Protein AF-A0A1F9MRV3-F1 (afdb_monomer_lite)

Sequence (132 aa):
MPDKLNFKHDRYCQEDRLGFDQYIDVLADMIRAENFQTPFCFGLYGKWGSGKTSFMHLLEKKLQQNGGKPPYPITVWFNPWRYEKEEHLIIPFLKTIEQALKNQEKSTLPAKILGGIKKAGQAIHDAAAAIA

pLDDT: mean 77.28, std 15.51, range [44.47, 94.31]

Radius of gyration: 18.93 Å; chains: 1; bounding box: 40×38×62 Å

Structure (mmCIF, N/CA/C/O backbone):
data_AF-A0A1F9MRV3-F1
#
_entry.id   AF-A0A1F9MRV3-F1
#
loop_
_atom_site.group_PDB
_atom_site.id
_atom_site.type_symbol
_atom_site.label_atom_id
_atom_site.label_alt_id
_atom_site.label_comp_id
_atom_site.label_asym_id
_atom_site.label_entity_id
_atom_site.label_seq_id
_atom_site.pdbx_PDB_ins_code
_atom_site.Cartn_x
_atom_site.Cartn_y
_atom_site.Cartn_z
_atom_site.occupancy
_atom_site.B_iso_or_equiv
_atom_site.auth_seq_id
_atom_site.auth_comp_id
_atom_site.auth_asym_id
_atom_site.auth_atom_id
_atom_site.pdbx_PDB_model_num
ATOM 1 N N . MET A 1 1 ? -15.944 5.689 -42.332 1.00 44.81 1 MET A N 1
ATOM 2 C CA . MET A 1 1 ? -14.632 5.890 -41.675 1.00 44.81 1 MET A CA 1
ATOM 3 C C . MET A 1 1 ? -14.434 4.727 -40.721 1.00 44.81 1 MET A C 1
ATOM 5 O O . MET A 1 1 ? -15.392 4.441 -40.010 1.00 44.81 1 MET A O 1
ATOM 9 N N . PRO A 1 2 ? -13.299 4.010 -40.768 1.00 50.81 2 PRO A N 1
ATOM 10 C CA . PRO A 1 2 ? -13.095 2.830 -39.941 1.00 50.81 2 PRO A CA 1
ATOM 11 C C . PRO A 1 2 ? -12.926 3.227 -38.471 1.00 50.81 2 PRO A C 1
ATOM 13 O O . PRO A 1 2 ? -12.583 4.368 -38.154 1.00 50.81 2 PRO A O 1
ATOM 16 N N . ASP A 1 3 ? -13.253 2.271 -37.611 1.00 49.84 3 ASP A N 1
ATOM 17 C CA . ASP A 1 3 ? -13.420 2.377 -36.170 1.00 49.84 3 ASP A CA 1
ATOM 18 C C . ASP A 1 3 ? -12.330 3.163 -35.438 1.00 49.84 3 ASP A C 1
ATOM 20 O O . ASP A 1 3 ? -11.132 3.049 -35.697 1.00 49.84 3 ASP A O 1
ATOM 24 N N . LYS A 1 4 ? -12.797 3.953 -34.465 1.00 51.34 4 LYS A N 1
ATOM 25 C CA . LYS A 1 4 ? -12.000 4.697 -33.489 1.00 51.34 4 LYS A CA 1
ATOM 26 C C . LYS A 1 4 ? -10.863 3.812 -32.971 1.00 51.34 4 LYS A C 1
ATOM 28 O O . LYS A 1 4 ? -11.122 2.821 -32.290 1.00 51.34 4 LYS A O 1
ATOM 33 N N . LEU A 1 5 ? -9.617 4.195 -33.262 1.00 53.78 5 LEU A N 1
ATOM 34 C CA . LEU A 1 5 ? -8.418 3.650 -32.624 1.00 53.78 5 LEU A CA 1
ATOM 35 C C . LEU A 1 5 ? -8.614 3.708 -31.107 1.00 53.78 5 LEU A C 1
ATOM 37 O O . LEU A 1 5 ? -8.545 4.771 -30.490 1.00 53.78 5 LEU A O 1
ATOM 41 N N . ASN A 1 6 ? -8.935 2.558 -30.521 1.00 51.06 6 ASN A N 1
ATOM 42 C CA . ASN A 1 6 ? -9.196 2.412 -29.102 1.00 51.06 6 ASN A CA 1
ATOM 43 C C . ASN A 1 6 ? -7.842 2.398 -28.384 1.00 51.06 6 ASN A C 1
ATOM 45 O O . ASN A 1 6 ? -7.319 1.340 -28.031 1.00 51.06 6 ASN A O 1
ATOM 49 N N . PHE A 1 7 ? -7.231 3.578 -28.252 1.00 50.41 7 PHE A N 1
ATOM 50 C CA . PHE A 1 7 ? -6.009 3.768 -27.483 1.00 50.41 7 PHE A CA 1
ATOM 51 C C . PHE A 1 7 ? -6.302 3.414 -26.023 1.00 50.41 7 PHE A C 1
ATOM 53 O O . PHE A 1 7 ? -6.775 4.234 -25.236 1.00 50.41 7 PHE A O 1
ATOM 60 N N . LYS A 1 8 ? -6.021 2.165 -25.644 1.00 53.34 8 LYS A N 1
ATOM 61 C CA . LYS A 1 8 ? -5.886 1.805 -24.238 1.00 53.34 8 LYS A CA 1
ATOM 62 C C . LYS A 1 8 ? -4.621 2.489 -23.741 1.00 53.34 8 LYS A C 1
ATOM 64 O O . LYS A 1 8 ? -3.516 2.050 -24.040 1.00 53.34 8 LYS A O 1
ATOM 69 N N . HIS A 1 9 ? -4.796 3.599 -23.029 1.00 55.56 9 HIS A N 1
ATOM 70 C CA . HIS A 1 9 ? -3.725 4.192 -22.235 1.00 55.56 9 HIS A CA 1
ATOM 71 C C . HIS A 1 9 ? -3.072 3.112 -21.362 1.00 55.56 9 HIS A C 1
ATOM 73 O O . HIS A 1 9 ? -3.761 2.171 -20.961 1.00 55.56 9 HIS A O 1
ATOM 79 N N . ASP A 1 10 ? -1.782 3.271 -21.049 1.00 58.16 10 ASP A N 1
ATOM 80 C CA . ASP A 1 10 ? -1.063 2.453 -20.063 1.00 58.16 10 ASP A CA 1
ATOM 81 C C . ASP A 1 10 ? -1.651 2.714 -18.667 1.00 58.16 10 ASP A C 1
ATOM 83 O O . ASP A 1 10 ? -1.155 3.493 -17.854 1.00 58.16 10 ASP A O 1
ATOM 87 N N . ARG A 1 11 ? -2.844 2.168 -18.458 1.00 67.38 11 ARG A N 1
ATOM 88 C CA . ARG A 1 11 ? -3.602 2.198 -17.224 1.00 67.38 11 ARG A CA 1
ATOM 89 C C . ARG A 1 11 ? -3.584 0.793 -16.669 1.00 67.38 11 ARG A C 1
ATOM 91 O O . ARG A 1 11 ? -3.761 -0.187 -17.394 1.00 67.38 11 ARG A O 1
ATOM 98 N N . TYR A 1 12 ? -3.412 0.719 -15.359 1.00 72.88 12 TYR A N 1
ATOM 99 C CA . TYR A 1 12 ? -3.613 -0.514 -14.624 1.00 72.88 12 TYR A CA 1
ATOM 100 C C . TYR A 1 12 ? -5.021 -1.061 -14.895 1.00 72.88 12 TYR A C 1
ATOM 102 O O . TYR A 1 12 ? -5.986 -0.313 -15.083 1.00 72.88 12 TYR A O 1
ATOM 110 N N . CYS A 1 13 ? -5.126 -2.384 -14.962 1.00 76.25 13 CYS A N 1
ATOM 111 C CA . CYS A 1 13 ? -6.389 -3.057 -15.227 1.00 76.25 13 CYS A CA 1
ATOM 112 C C . CYS A 1 13 ? -7.120 -3.318 -13.909 1.00 76.25 13 CYS A C 1
ATOM 114 O O . CYS A 1 13 ? -6.513 -3.768 -12.942 1.00 76.25 13 CYS A O 1
ATOM 116 N N . GLN A 1 14 ? -8.419 -3.027 -13.885 1.00 76.44 14 GLN A N 1
ATOM 117 C CA . GLN A 1 14 ? -9.310 -3.261 -12.739 1.00 76.44 14 GLN A CA 1
ATOM 118 C C . GLN A 1 14 ? -9.971 -4.648 -12.761 1.00 76.44 14 GLN A C 1
ATOM 120 O O . GLN A 1 14 ? -10.695 -5.018 -11.831 1.00 76.44 14 GLN A O 1
ATOM 125 N N . GLU A 1 15 ? -9.756 -5.374 -13.853 1.00 80.88 15 GLU A N 1
ATOM 126 C CA . GLU A 1 15 ? -10.197 -6.740 -14.096 1.00 80.88 15 GLU A CA 1
ATOM 127 C C . GLU A 1 15 ? -8.954 -7.621 -14.168 1.00 80.88 15 GLU A C 1
ATOM 129 O O . GLU A 1 15 ? -7.949 -7.223 -14.771 1.00 80.88 15 GLU A O 1
ATOM 134 N N . ASP A 1 16 ? -9.021 -8.814 -13.588 1.00 83.94 16 ASP A N 1
ATOM 135 C CA . ASP A 1 16 ? -7.945 -9.775 -13.754 1.00 83.94 16 ASP A CA 1
ATOM 136 C C . ASP A 1 16 ? -7.988 -10.383 -15.160 1.00 83.94 16 ASP A C 1
ATOM 138 O O . ASP A 1 16 ? -8.886 -11.136 -15.528 1.00 83.94 16 ASP A O 1
ATOM 142 N N . ARG A 1 17 ? -7.002 -10.011 -15.978 1.00 85.31 17 ARG A N 1
ATOM 143 C CA . ARG A 1 17 ? -6.788 -10.561 -17.326 1.00 85.31 17 ARG A CA 1
ATOM 144 C C . ARG A 1 17 ? -5.521 -11.406 -17.419 1.00 85.31 17 ARG A C 1
ATOM 146 O O . ARG A 1 17 ? -5.192 -11.874 -18.505 1.00 85.31 17 ARG A O 1
ATOM 153 N N . LEU A 1 18 ? -4.789 -11.539 -16.314 1.00 85.31 18 LEU A N 1
ATOM 154 C CA . LEU A 1 18 ? -3.495 -12.218 -16.246 1.00 85.31 18 LEU A CA 1
ATOM 155 C C . LEU A 1 18 ? -3.526 -13.444 -15.320 1.00 85.31 18 LEU A C 1
ATOM 157 O O . LEU A 1 18 ? -2.515 -14.134 -15.221 1.00 85.31 18 LEU A O 1
ATOM 161 N N . GLY A 1 19 ? -4.668 -13.742 -14.693 1.00 87.94 19 GLY A N 1
ATOM 162 C CA . GLY A 1 19 ? -4.847 -14.902 -13.820 1.00 87.94 19 GLY A CA 1
ATOM 163 C C . GLY A 1 19 ? -4.203 -14.714 -12.445 1.00 87.94 19 GLY A C 1
ATOM 164 O O . GLY A 1 19 ? -3.698 -15.671 -11.862 1.00 87.94 19 GLY A O 1
ATOM 165 N N . PHE A 1 20 ? -4.162 -13.481 -11.944 1.00 92.62 20 PHE A N 1
ATOM 166 C CA . PHE A 1 20 ? -3.651 -13.147 -10.619 1.00 92.62 20 PHE A CA 1
ATOM 167 C C . PHE A 1 20 ? -4.611 -13.456 -9.469 1.00 92.62 20 PHE A C 1
ATOM 169 O O . PHE A 1 20 ? -4.152 -13.474 -8.326 1.00 92.62 20 PHE A O 1
ATOM 176 N N . ASP A 1 21 ? -5.890 -13.716 -9.739 1.00 90.12 21 ASP A N 1
ATOM 177 C CA . ASP A 1 21 ? -6.934 -13.882 -8.723 1.00 90.12 21 ASP A CA 1
ATOM 178 C C . ASP A 1 21 ? -6.540 -14.871 -7.614 1.00 90.12 21 ASP A C 1
ATOM 180 O O . ASP A 1 21 ? -6.658 -14.545 -6.437 1.00 90.12 21 ASP A O 1
ATOM 184 N N . GLN A 1 22 ? -5.953 -16.024 -7.958 1.00 91.19 22 GLN A N 1
ATOM 185 C CA . GLN A 1 22 ? -5.524 -17.024 -6.965 1.00 91.19 22 GLN A CA 1
ATOM 186 C C . GLN A 1 22 ? -4.470 -16.481 -5.989 1.00 91.19 22 GLN A C 1
ATOM 188 O O . GLN A 1 22 ? -4.516 -16.758 -4.792 1.00 91.19 22 GLN A O 1
ATOM 193 N N . TYR A 1 23 ? -3.514 -15.696 -6.488 1.00 93.12 23 TYR A N 1
ATOM 194 C CA . TYR A 1 23 ? -2.468 -15.095 -5.659 1.00 93.12 23 TYR A CA 1
ATOM 195 C C . TYR A 1 23 ? -3.021 -13.955 -4.805 1.00 93.12 23 TYR A C 1
ATOM 197 O O . TYR A 1 23 ? -2.647 -13.807 -3.642 1.00 93.12 23 TYR A O 1
ATOM 205 N N . ILE A 1 24 ? -3.905 -13.147 -5.390 1.00 93.62 24 ILE A N 1
ATOM 206 C CA . ILE A 1 24 ? -4.556 -12.028 -4.713 1.00 93.62 24 ILE A CA 1
ATOM 207 C C . ILE A 1 24 ? -5.436 -12.534 -3.573 1.00 93.62 24 ILE A C 1
ATOM 209 O O . ILE A 1 24 ? -5.390 -11.959 -2.490 1.00 93.62 24 ILE A O 1
ATOM 213 N N . ASP A 1 25 ? -6.185 -13.613 -3.795 1.00 91.56 25 ASP A N 1
ATOM 214 C CA . ASP A 1 25 ? -7.058 -14.217 -2.792 1.00 91.56 25 ASP A CA 1
ATOM 215 C C . ASP A 1 25 ? -6.253 -14.733 -1.599 1.00 91.56 25 ASP A C 1
ATOM 217 O O . ASP A 1 25 ? -6.512 -14.324 -0.470 1.00 91.56 25 ASP A O 1
ATOM 221 N N . VAL A 1 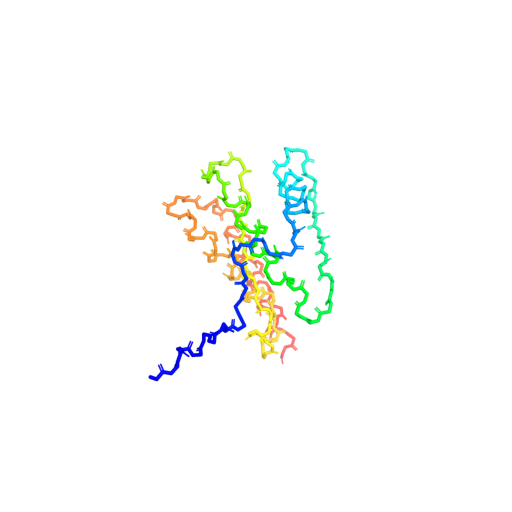26 ? -5.197 -15.517 -1.844 1.00 93.12 26 VAL A N 1
ATOM 222 C CA . VAL A 1 26 ? -4.326 -16.027 -0.771 1.00 93.12 26 VAL A CA 1
ATOM 223 C C . VAL A 1 26 ? -3.693 -14.888 0.034 1.00 93.12 26 VAL A C 1
ATOM 225 O O . VAL A 1 26 ? -3.683 -14.937 1.264 1.00 93.12 26 VAL A O 1
ATOM 228 N N . LEU A 1 27 ? -3.177 -13.848 -0.631 1.00 92.62 27 LEU A N 1
ATOM 229 C CA . LEU A 1 27 ? -2.582 -12.701 0.061 1.00 92.62 27 LEU A CA 1
ATOM 230 C C . LEU A 1 27 ? -3.622 -11.905 0.851 1.00 92.62 27 LEU A C 1
ATOM 232 O O . LEU A 1 27 ? -3.354 -11.503 1.981 1.00 92.62 27 LEU A O 1
ATOM 236 N N . ALA A 1 28 ? -4.798 -11.666 0.273 1.00 91.00 28 ALA A N 1
ATOM 237 C CA . ALA A 1 28 ? -5.859 -10.923 0.936 1.00 91.00 28 ALA A CA 1
ATOM 238 C C . ALA A 1 28 ? -6.379 -11.668 2.170 1.00 91.00 28 ALA A C 1
ATOM 240 O O . ALA A 1 28 ? -6.570 -11.044 3.214 1.00 91.00 28 ALA A O 1
ATOM 241 N N . ASP A 1 29 ? -6.563 -12.983 2.070 1.00 89.75 29 ASP A N 1
ATOM 242 C CA . ASP A 1 29 ? -7.012 -13.826 3.176 1.00 89.75 29 ASP A CA 1
ATOM 243 C C . ASP A 1 29 ? -5.950 -13.907 4.275 1.00 89.75 29 ASP A C 1
ATOM 245 O O . ASP A 1 29 ? -6.273 -13.750 5.451 1.00 89.75 29 ASP A O 1
ATOM 249 N N . MET A 1 30 ? -4.671 -14.042 3.904 1.00 90.75 30 MET A N 1
ATOM 250 C CA . MET A 1 30 ? -3.557 -13.992 4.854 1.00 90.75 30 MET A CA 1
ATOM 251 C C . MET A 1 30 ? -3.531 -12.664 5.620 1.00 90.75 30 MET A C 1
ATOM 253 O O . MET A 1 30 ? -3.445 -12.673 6.843 1.00 90.75 30 MET A O 1
ATOM 257 N N . ILE A 1 31 ? -3.629 -11.527 4.921 1.00 89.81 31 ILE A N 1
ATOM 258 C CA . ILE A 1 31 ? -3.602 -10.187 5.535 1.00 89.81 31 ILE A CA 1
ATOM 259 C C . ILE A 1 31 ? -4.811 -9.962 6.460 1.00 89.81 31 ILE A C 1
ATOM 261 O O . ILE A 1 31 ? -4.713 -9.212 7.429 1.00 89.81 31 ILE A O 1
ATOM 265 N N . ARG A 1 32 ? -5.955 -10.588 6.164 1.00 86.19 32 ARG A N 1
ATOM 266 C CA . ARG A 1 32 ? -7.192 -10.480 6.956 1.00 86.19 32 ARG A CA 1
ATOM 267 C C . ARG A 1 32 ? -7.274 -11.449 8.126 1.00 86.19 32 ARG A C 1
ATOM 269 O O . ARG A 1 32 ? -8.182 -11.313 8.944 1.00 86.19 32 ARG A O 1
ATOM 276 N N . ALA A 1 33 ? -6.389 -12.435 8.191 1.00 86.62 33 ALA A N 1
ATOM 277 C CA . ALA A 1 33 ? -6.432 -13.439 9.235 1.00 86.62 33 ALA A CA 1
ATOM 278 C C . ALA A 1 33 ? -6.184 -12.804 10.614 1.00 86.62 33 ALA A C 1
ATOM 280 O O . ALA A 1 33 ? -5.284 -11.983 10.784 1.00 86.62 33 ALA A O 1
ATOM 281 N N . GLU A 1 34 ? -6.952 -13.212 11.627 1.00 82.81 34 GLU A N 1
ATOM 282 C CA . GLU A 1 34 ? -6.813 -12.678 12.994 1.00 82.81 34 GLU A CA 1
ATOM 283 C C . GLU A 1 34 ? -5.424 -12.941 13.597 1.00 82.81 34 GLU A C 1
ATOM 285 O O . GLU A 1 34 ? -4.937 -12.175 14.424 1.00 82.81 34 GLU A O 1
ATOM 290 N N . ASN A 1 35 ? -4.771 -14.021 13.165 1.00 86.69 35 ASN A N 1
ATOM 291 C CA . ASN A 1 35 ? -3.431 -14.414 13.586 1.00 86.69 35 ASN A CA 1
ATOM 292 C C . ASN A 1 35 ? -2.319 -13.855 12.680 1.00 86.69 35 ASN A C 1
ATOM 294 O O . ASN A 1 35 ? -1.181 -14.327 12.760 1.00 86.69 35 ASN A O 1
ATOM 298 N N . PHE A 1 36 ? -2.623 -12.884 11.812 1.00 86.12 36 PHE A N 1
ATOM 299 C CA . PHE A 1 36 ? -1.623 -12.263 10.954 1.00 86.12 36 PHE A CA 1
ATOM 300 C C . PHE A 1 36 ? -0.539 -11.570 11.789 1.00 86.12 36 PHE A C 1
ATOM 302 O O . PHE A 1 36 ? -0.810 -10.687 12.604 1.00 86.12 36 PHE A O 1
ATOM 309 N N . GLN A 1 37 ? 0.714 -11.972 11.581 1.00 86.44 37 GLN A N 1
ATOM 310 C CA . GLN A 1 37 ? 1.848 -11.451 12.338 1.00 86.44 37 GLN A CA 1
ATOM 311 C C . GLN A 1 37 ? 2.482 -10.253 11.627 1.00 86.44 37 GLN A C 1
ATOM 313 O O . GLN A 1 37 ? 2.991 -10.363 10.514 1.00 86.44 37 GLN A O 1
ATOM 318 N N . THR A 1 38 ? 2.496 -9.105 12.303 1.00 86.62 38 THR A N 1
ATOM 319 C CA . THR A 1 38 ? 3.261 -7.917 11.895 1.00 86.62 38 THR A CA 1
ATOM 320 C C . THR A 1 38 ? 4.594 -7.843 12.650 1.00 86.62 38 THR A C 1
ATOM 322 O O . THR A 1 38 ? 4.627 -8.241 13.816 1.00 86.62 38 THR A O 1
ATOM 325 N N . PRO A 1 39 ? 5.665 -7.262 12.072 1.00 90.06 39 PRO A N 1
ATOM 326 C CA . PRO A 1 39 ? 5.729 -6.593 10.769 1.00 90.06 39 PRO A CA 1
ATOM 327 C C . PRO A 1 39 ? 5.829 -7.579 9.595 1.00 90.06 39 PRO A C 1
ATOM 329 O O . PRO A 1 39 ? 6.544 -8.572 9.669 1.00 90.06 39 PRO A O 1
ATOM 332 N N . PHE A 1 40 ? 5.157 -7.263 8.487 1.00 89.38 40 PHE A N 1
ATOM 333 C CA . PHE A 1 40 ? 5.218 -8.035 7.245 1.00 89.38 40 PHE A CA 1
ATOM 334 C C . PHE A 1 40 ? 5.569 -7.118 6.073 1.00 89.38 40 PHE A C 1
ATOM 336 O O . PHE A 1 40 ? 4.995 -6.039 5.927 1.00 89.38 40 PHE A O 1
ATOM 343 N N . CYS A 1 41 ? 6.514 -7.548 5.239 1.00 92.00 41 CYS A N 1
ATOM 344 C CA . CYS A 1 41 ? 6.946 -6.836 4.043 1.00 92.00 41 CYS A CA 1
ATOM 345 C C . CYS A 1 41 ? 7.202 -7.849 2.926 1.00 92.00 41 CYS A C 1
ATOM 347 O O . CYS A 1 41 ? 7.860 -8.864 3.152 1.00 92.00 41 CYS A O 1
ATOM 349 N N . PHE A 1 42 ? 6.700 -7.568 1.724 1.00 93.31 42 PHE A N 1
ATOM 350 C CA . PHE A 1 42 ? 6.960 -8.372 0.534 1.00 93.31 42 PHE A CA 1
ATOM 351 C C . PHE A 1 42 ? 7.288 -7.474 -0.661 1.00 93.31 42 PHE A C 1
ATOM 353 O O . PHE A 1 42 ? 6.853 -6.325 -0.734 1.00 93.31 42 PHE A O 1
ATOM 360 N N . GLY A 1 43 ? 8.058 -8.014 -1.605 1.00 94.31 43 GLY A N 1
ATOM 361 C CA . GLY A 1 43 ? 8.398 -7.355 -2.863 1.00 94.31 43 GLY A CA 1
ATOM 362 C C . GLY A 1 43 ? 7.766 -8.074 -4.051 1.00 94.31 43 GLY A C 1
ATOM 363 O O . GLY A 1 43 ? 7.824 -9.299 -4.139 1.00 94.31 43 GLY A O 1
ATOM 364 N N . LEU A 1 44 ? 7.185 -7.314 -4.981 1.00 93.81 44 LEU A N 1
ATOM 365 C CA . LEU A 1 44 ? 6.620 -7.837 -6.225 1.00 93.81 44 LEU A CA 1
ATOM 366 C C . LEU A 1 44 ? 7.580 -7.580 -7.395 1.00 93.81 44 LEU A C 1
ATOM 368 O O . LEU A 1 44 ? 7.761 -6.440 -7.826 1.00 93.81 44 LEU A O 1
ATOM 372 N N . TYR A 1 45 ? 8.166 -8.646 -7.940 1.00 93.38 45 TYR A N 1
ATOM 373 C CA . TYR A 1 45 ? 9.158 -8.580 -9.019 1.00 93.38 45 TYR A CA 1
ATOM 374 C C . TYR A 1 45 ? 8.597 -9.101 -10.346 1.00 93.38 45 TYR A C 1
ATOM 376 O O . TYR A 1 45 ? 7.772 -10.008 -10.383 1.00 93.38 45 TYR A O 1
ATOM 384 N N . GLY A 1 46 ? 9.049 -8.527 -11.463 1.00 91.44 46 GLY A N 1
ATOM 385 C CA . GLY A 1 46 ? 8.625 -8.939 -12.803 1.00 91.44 46 GLY A CA 1
ATOM 386 C C . GLY A 1 46 ? 9.044 -7.947 -13.888 1.00 91.44 46 GLY A C 1
ATOM 387 O O . GLY A 1 46 ? 9.292 -6.773 -13.602 1.00 91.44 46 GLY A O 1
ATOM 388 N N . LYS A 1 47 ? 9.093 -8.397 -15.146 1.00 93.25 47 LYS A N 1
ATOM 389 C CA . LYS A 1 47 ? 9.460 -7.571 -16.316 1.00 93.25 47 LYS A CA 1
ATOM 390 C C . LYS A 1 47 ? 8.515 -6.375 -16.501 1.00 93.25 47 LYS A C 1
ATOM 392 O O . LYS A 1 47 ? 7.387 -6.385 -16.003 1.00 93.25 47 LYS A O 1
ATOM 397 N N . TRP A 1 48 ? 8.944 -5.328 -17.210 1.00 90.44 48 TRP A N 1
ATOM 398 C CA . TRP A 1 48 ? 8.030 -4.243 -17.602 1.00 90.44 48 TRP A CA 1
ATOM 399 C C . TRP A 1 48 ? 6.814 -4.832 -18.327 1.00 90.44 48 TRP A C 1
ATOM 401 O O . TRP A 1 48 ? 6.957 -5.745 -19.134 1.00 90.44 48 TRP A O 1
ATOM 411 N N . GLY A 1 49 ? 5.614 -4.353 -17.994 1.00 86.88 49 GLY A N 1
ATOM 412 C CA . GLY A 1 49 ? 4.382 -4.788 -18.655 1.00 86.88 49 GLY A CA 1
ATOM 413 C C . GLY A 1 49 ? 3.817 -6.104 -18.122 1.00 86.88 49 GLY A C 1
ATOM 414 O O . GLY A 1 49 ? 2.741 -6.508 -18.538 1.00 86.88 49 GLY A O 1
ATOM 415 N N . SER A 1 50 ? 4.461 -6.736 -17.135 1.00 89.25 50 SER A N 1
ATOM 416 C CA . SER A 1 50 ? 3.954 -7.961 -16.499 1.00 89.25 50 SER A CA 1
ATOM 417 C C . SER A 1 50 ? 2.739 -7.744 -15.583 1.00 89.25 50 SER A C 1
ATOM 419 O O . SER A 1 50 ? 2.384 -8.642 -14.835 1.00 89.25 50 SER A O 1
ATOM 421 N N . GLY A 1 51 ? 2.152 -6.544 -15.552 1.00 90.75 51 GLY A N 1
ATOM 422 C CA . GLY A 1 51 ? 0.950 -6.266 -14.763 1.00 90.75 51 GLY A CA 1
ATOM 423 C C . GLY A 1 51 ? 1.156 -6.049 -13.260 1.00 90.75 51 GLY A C 1
ATOM 424 O O . GLY A 1 51 ? 0.178 -6.100 -12.530 1.00 90.75 51 GLY A O 1
ATOM 425 N N . LYS A 1 52 ? 2.372 -5.760 -12.773 1.00 93.19 52 LYS A N 1
ATOM 426 C CA . LYS A 1 52 ? 2.644 -5.529 -11.331 1.00 93.19 52 LYS A CA 1
ATOM 427 C C . LYS A 1 52 ? 1.755 -4.450 -10.704 1.00 93.19 52 LYS A C 1
ATOM 429 O O . LYS A 1 52 ? 1.212 -4.639 -9.623 1.00 93.19 52 LYS A O 1
ATOM 434 N N . THR A 1 53 ? 1.586 -3.323 -11.393 1.00 91.25 53 THR A N 1
ATOM 435 C CA . THR A 1 53 ? 0.716 -2.240 -10.918 1.00 91.25 53 THR A CA 1
ATOM 436 C C . THR A 1 53 ? -0.743 -2.696 -10.874 1.00 91.25 53 THR A C 1
ATOM 438 O O . THR A 1 53 ? -1.423 -2.455 -9.882 1.00 91.25 53 THR A O 1
ATOM 441 N N . SER A 1 54 ? -1.205 -3.431 -11.894 1.00 92.31 54 SER A N 1
ATOM 442 C CA . SER A 1 54 ? -2.537 -4.052 -11.900 1.00 92.31 54 SER A CA 1
ATOM 443 C C . SER A 1 54 ? -2.706 -5.036 -10.743 1.00 92.31 54 SER A C 1
ATOM 445 O O . SER A 1 54 ? -3.709 -4.966 -10.052 1.00 92.31 54 SER A O 1
ATOM 447 N N . PHE A 1 55 ? -1.713 -5.888 -10.474 1.00 94.12 55 PHE A N 1
ATOM 448 C CA . PHE A 1 55 ? -1.718 -6.822 -9.345 1.00 94.12 55 PHE A CA 1
ATOM 449 C C . PHE A 1 55 ? -1.952 -6.094 -8.017 1.00 94.12 55 PHE A C 1
ATOM 451 O O . PHE A 1 55 ? -2.848 -6.457 -7.263 1.00 94.12 55 PHE A O 1
ATOM 458 N N . MET A 1 56 ? -1.190 -5.027 -7.753 1.00 93.81 56 MET A N 1
ATOM 459 C CA . MET A 1 56 ? -1.319 -4.257 -6.513 1.00 93.81 56 MET A CA 1
ATOM 460 C C . MET A 1 56 ? -2.684 -3.554 -6.400 1.00 93.81 56 MET A C 1
ATOM 462 O O . MET A 1 56 ? -3.249 -3.509 -5.311 1.00 93.81 56 MET A O 1
ATOM 466 N N . HIS A 1 57 ? -3.258 -3.069 -7.509 1.00 92.38 57 HIS A N 1
ATOM 467 C CA . HIS A 1 57 ? -4.616 -2.505 -7.516 1.00 92.38 57 HIS A CA 1
ATOM 468 C C . HIS A 1 57 ? -5.711 -3.555 -7.328 1.00 92.38 57 HIS A C 1
ATOM 470 O O . HIS A 1 57 ? -6.694 -3.293 -6.639 1.00 92.38 57 HIS A O 1
ATOM 476 N N . LEU A 1 58 ? -5.558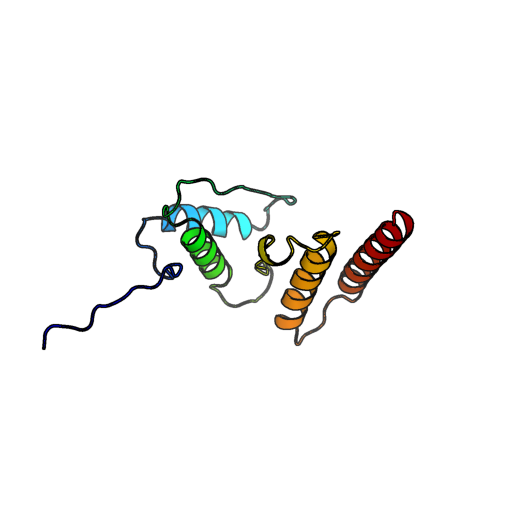 -4.742 -7.913 1.00 93.06 58 LEU A N 1
ATOM 477 C CA . LEU A 1 58 ? -6.494 -5.841 -7.698 1.00 93.06 58 LEU A CA 1
ATOM 478 C C . LEU A 1 58 ? -6.443 -6.318 -6.239 1.00 93.06 58 LEU A C 1
ATOM 480 O O . LEU A 1 58 ? -7.496 -6.533 -5.642 1.00 93.06 58 LEU A O 1
ATOM 484 N N . LEU A 1 59 ? -5.248 -6.395 -5.640 1.00 92.88 59 LEU A N 1
ATOM 485 C CA . LEU A 1 59 ? -5.076 -6.689 -4.216 1.00 92.88 59 LEU A CA 1
ATOM 486 C C . LEU A 1 59 ? -5.718 -5.616 -3.333 1.00 92.88 59 LEU A C 1
ATOM 488 O O . LEU A 1 59 ? -6.476 -5.952 -2.428 1.00 92.88 59 LEU A O 1
ATOM 492 N N . GLU A 1 60 ? -5.481 -4.331 -3.612 1.00 91.19 60 GLU A N 1
ATOM 493 C CA . GLU A 1 60 ? -6.159 -3.234 -2.913 1.00 91.19 60 GLU A CA 1
ATOM 494 C C . GLU A 1 60 ? -7.682 -3.380 -2.994 1.00 91.19 60 GLU A C 1
ATOM 496 O O . GLU A 1 60 ? -8.368 -3.353 -1.972 1.00 91.19 60 GLU A O 1
ATOM 501 N N . LYS A 1 61 ? -8.210 -3.565 -4.207 1.00 89.44 61 LYS A N 1
ATOM 502 C CA . LYS A 1 61 ? -9.642 -3.735 -4.447 1.00 89.44 61 LYS A CA 1
ATOM 503 C C . LYS A 1 61 ? -10.179 -4.918 -3.646 1.00 89.44 61 LYS A C 1
ATOM 50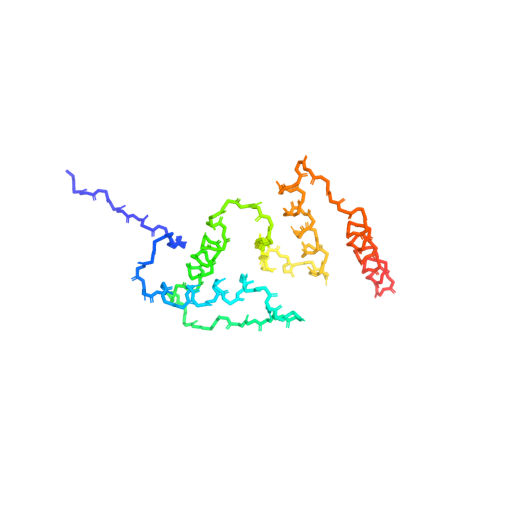5 O O . LYS A 1 61 ? -11.220 -4.785 -3.006 1.00 89.44 61 LYS A O 1
ATOM 510 N N . LYS A 1 62 ? -9.467 -6.049 -3.633 1.00 89.50 62 LYS A N 1
ATOM 511 C CA . LYS A 1 62 ? -9.841 -7.230 -2.851 1.00 89.50 62 LYS A CA 1
ATOM 512 C C . LYS A 1 62 ? -9.863 -6.916 -1.362 1.00 89.50 62 LYS A C 1
ATOM 514 O O . LYS A 1 62 ? -10.853 -7.260 -0.730 1.00 89.50 62 LYS A O 1
ATOM 519 N N . LEU A 1 63 ? -8.845 -6.237 -0.824 1.00 87.94 63 LEU A N 1
ATOM 520 C CA . LEU A 1 63 ? -8.739 -5.847 0.590 1.00 87.94 63 LEU A CA 1
ATOM 521 C C . LEU A 1 63 ? -9.845 -4.873 1.031 1.00 87.94 63 LEU A C 1
ATOM 523 O O . LEU A 1 63 ? -10.308 -4.963 2.168 1.00 87.94 63 LEU A O 1
ATOM 527 N N . GLN A 1 64 ? -10.308 -4.002 0.132 1.00 83.38 64 GLN A N 1
ATOM 528 C CA . GLN A 1 64 ? -11.379 -3.029 0.384 1.00 83.38 64 GLN A CA 1
ATOM 529 C C . GLN A 1 64 ? -12.802 -3.594 0.197 1.00 83.38 64 GLN A C 1
ATOM 531 O O . GLN A 1 64 ? -13.762 -3.044 0.745 1.00 83.38 64 GLN A O 1
ATOM 536 N N . GLN A 1 65 ? -12.972 -4.684 -0.562 1.00 77.25 65 GLN A N 1
ATOM 537 C CA . GLN A 1 65 ? -14.252 -5.400 -0.663 1.00 77.25 65 GLN A CA 1
ATOM 538 C C . GLN A 1 65 ? -14.668 -5.932 0.724 1.00 77.25 65 GLN A C 1
ATOM 540 O O . GLN A 1 65 ? -13.823 -6.431 1.456 1.00 77.25 65 GLN A O 1
ATOM 545 N N . ASN A 1 66 ? -15.962 -5.847 1.064 1.00 61.34 66 ASN A N 1
ATOM 546 C CA . ASN A 1 66 ? -16.592 -6.203 2.360 1.00 61.34 66 ASN A CA 1
ATOM 547 C C . ASN A 1 66 ? -16.733 -5.090 3.415 1.00 61.34 66 ASN A C 1
ATOM 549 O O . ASN A 1 66 ? -17.069 -5.366 4.565 1.00 61.34 66 ASN A O 1
ATOM 553 N N . GLY A 1 67 ? -16.622 -3.823 3.007 1.00 54.56 67 GLY A N 1
ATOM 554 C CA . GLY A 1 67 ? -17.312 -2.734 3.702 1.00 54.56 67 GLY A CA 1
ATOM 555 C C . GLY A 1 67 ? -16.814 -2.449 5.119 1.00 54.56 67 GLY A C 1
ATOM 556 O O . GLY A 1 67 ? -17.606 -2.469 6.054 1.00 54.56 67 GLY A O 1
ATOM 557 N N . GLY A 1 68 ? -15.522 -2.140 5.262 1.00 51.88 68 GLY A N 1
ATOM 558 C CA . GLY A 1 68 ? -15.017 -1.131 6.207 1.00 51.88 68 GLY A CA 1
ATOM 559 C C . GLY A 1 68 ? -15.366 -1.259 7.696 1.00 51.88 68 GLY A C 1
ATOM 560 O O . GLY A 1 68 ? -15.186 -0.285 8.422 1.00 51.88 68 GLY A O 1
ATOM 561 N N . LYS A 1 69 ? -15.858 -2.405 8.183 1.00 49.31 69 LYS A N 1
ATOM 562 C CA . LYS A 1 69 ? -16.066 -2.626 9.619 1.00 49.31 69 LYS A CA 1
ATOM 563 C C . LYS A 1 69 ? -14.923 -3.458 10.196 1.00 49.31 69 LYS A C 1
ATOM 565 O O . LYS A 1 69 ? -14.726 -4.572 9.730 1.00 49.31 69 LYS A O 1
ATOM 570 N N . PRO A 1 70 ? -14.161 -2.912 11.158 1.00 54.19 70 PRO A N 1
ATOM 571 C CA . PRO A 1 70 ? -12.902 -3.481 11.624 1.00 54.19 70 PRO A CA 1
ATOM 572 C C . PRO A 1 70 ? -13.000 -4.962 12.028 1.00 54.19 70 PRO A C 1
ATOM 574 O O . PRO A 1 70 ? -14.053 -5.377 12.516 1.00 54.19 70 PRO A O 1
ATOM 577 N N . PRO A 1 71 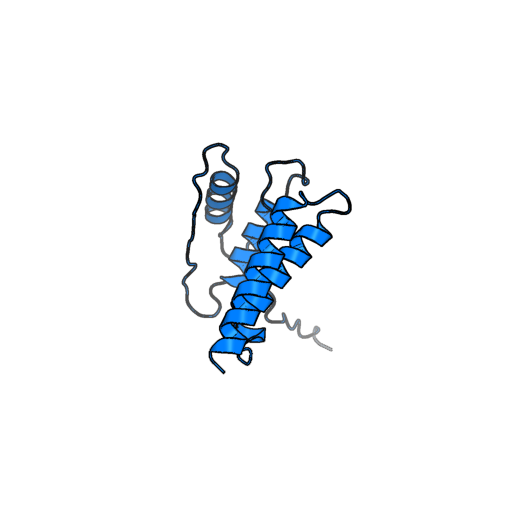? -11.899 -5.729 11.874 1.00 58.00 71 PRO A N 1
ATOM 578 C CA . PRO A 1 71 ? -10.533 -5.267 11.586 1.00 58.00 71 PRO A CA 1
ATOM 579 C C . PRO A 1 71 ? -10.140 -5.418 10.099 1.00 58.00 71 PRO A C 1
ATOM 581 O O . PRO A 1 71 ? -9.476 -6.375 9.718 1.00 58.00 71 PRO A O 1
ATOM 584 N N . TYR A 1 72 ? -10.506 -4.459 9.239 1.00 74.12 72 TYR A N 1
ATOM 585 C CA . TYR A 1 72 ? -10.004 -4.411 7.858 1.00 74.12 72 TYR A CA 1
ATOM 586 C C . TYR A 1 72 ? -8.805 -3.459 7.736 1.00 74.12 72 TYR A C 1
ATOM 588 O O . TYR A 1 72 ? -8.806 -2.396 8.363 1.00 74.12 72 TYR A O 1
ATOM 596 N N . PRO A 1 73 ? -7.792 -3.801 6.920 1.00 80.94 73 PRO A N 1
ATOM 597 C CA . PRO A 1 73 ? -6.622 -2.956 6.716 1.00 80.94 73 PRO A CA 1
ATOM 598 C C . PRO A 1 73 ? -6.959 -1.709 5.888 1.00 80.94 73 PRO A C 1
ATOM 600 O O . PRO A 1 73 ? -7.694 -1.773 4.902 1.00 80.94 73 PRO A O 1
ATOM 603 N N . ILE A 1 74 ? -6.360 -0.575 6.254 1.00 84.81 74 ILE A N 1
ATOM 604 C CA . ILE A 1 74 ? -6.395 0.652 5.452 1.00 84.81 74 ILE A CA 1
ATOM 605 C C . ILE A 1 74 ? -5.263 0.572 4.426 1.00 84.81 74 ILE A C 1
ATOM 607 O O . ILE A 1 74 ? -4.090 0.514 4.795 1.00 84.81 74 ILE A O 1
ATOM 611 N N . THR A 1 75 ? -5.604 0.573 3.138 1.00 89.19 75 THR A N 1
ATOM 612 C CA . THR A 1 75 ? -4.611 0.583 2.058 1.00 89.19 75 THR A CA 1
ATOM 613 C C . THR A 1 75 ? -4.130 2.008 1.790 1.00 89.19 75 THR A C 1
ATOM 615 O O . THR A 1 75 ? -4.919 2.952 1.738 1.00 89.19 75 THR A O 1
ATOM 618 N N . VAL A 1 76 ? -2.816 2.176 1.626 1.00 91.38 76 VAL A N 1
ATOM 619 C CA . VAL A 1 76 ? -2.183 3.477 1.375 1.00 91.38 76 VAL A CA 1
ATOM 620 C C . VAL A 1 76 ? -1.206 3.336 0.215 1.00 91.38 76 VAL A C 1
ATOM 622 O O . VAL A 1 76 ? -0.283 2.526 0.271 1.00 91.38 76 VAL A O 1
ATOM 625 N N . TRP A 1 77 ? -1.386 4.151 -0.824 1.00 92.62 77 TRP A N 1
ATOM 626 C CA . TRP A 1 77 ? -0.455 4.230 -1.947 1.00 92.62 77 TRP A CA 1
ATOM 627 C C . TRP A 1 77 ? 0.564 5.335 -1.731 1.00 92.62 77 TRP A C 1
ATOM 629 O O . TRP A 1 77 ? 0.202 6.494 -1.546 1.00 92.62 77 TRP A O 1
ATOM 639 N N . PHE A 1 78 ? 1.842 4.988 -1.845 1.00 93.31 78 PHE A N 1
ATOM 640 C CA . PHE A 1 78 ? 2.935 5.948 -1.845 1.00 93.31 78 PHE A CA 1
ATOM 641 C C . PHE A 1 78 ? 3.765 5.790 -3.118 1.00 93.31 78 PHE A C 1
ATOM 643 O O . PHE A 1 78 ? 4.232 4.696 -3.430 1.00 93.31 78 PHE A O 1
ATOM 650 N N . ASN A 1 79 ? 3.943 6.887 -3.859 1.00 90.75 79 ASN A N 1
ATOM 651 C CA . ASN A 1 79 ? 4.787 6.921 -5.049 1.00 90.75 79 ASN A CA 1
ATOM 652 C C . ASN A 1 79 ? 6.099 7.664 -4.733 1.00 90.75 79 ASN A C 1
ATOM 654 O O . ASN A 1 79 ? 6.089 8.899 -4.716 1.00 90.75 79 ASN A O 1
ATOM 658 N N . PRO A 1 80 ? 7.220 6.950 -4.517 1.00 87.94 80 PRO A N 1
ATOM 659 C CA . PRO A 1 80 ? 8.490 7.575 -4.155 1.00 87.94 80 PRO A CA 1
ATOM 660 C C . PRO A 1 80 ? 9.058 8.452 -5.277 1.00 87.94 80 PRO A C 1
ATOM 662 O O . PRO A 1 80 ? 9.675 9.472 -4.988 1.00 87.94 80 PRO A O 1
ATOM 665 N N . TRP A 1 81 ? 8.783 8.133 -6.548 1.00 87.06 81 TRP A N 1
ATOM 666 C CA . TRP A 1 81 ? 9.287 8.890 -7.704 1.00 87.06 81 TRP A CA 1
ATOM 667 C C . TRP A 1 81 ? 8.818 10.346 -7.721 1.00 87.06 81 TRP A C 1
ATOM 669 O O . TRP A 1 81 ? 9.480 11.213 -8.278 1.00 87.06 81 TRP A O 1
ATOM 679 N N . ARG A 1 82 ? 7.681 10.645 -7.083 1.00 88.19 82 ARG A N 1
ATOM 680 C CA . ARG A 1 82 ? 7.177 12.020 -6.971 1.00 88.19 82 ARG A CA 1
ATOM 681 C C . ARG A 1 82 ? 8.067 12.905 -6.090 1.00 88.19 82 ARG A C 1
ATOM 683 O O . ARG A 1 82 ? 8.034 14.123 -6.238 1.00 88.19 82 ARG A O 1
ATOM 690 N N . TYR A 1 83 ? 8.833 12.298 -5.190 1.00 89.12 83 TYR A N 1
ATOM 691 C CA . TYR A 1 83 ? 9.606 12.972 -4.150 1.00 89.12 83 TYR A CA 1
ATOM 692 C C . TYR A 1 83 ? 11.113 12.774 -4.330 1.00 89.12 83 TYR A C 1
ATOM 694 O O . TYR A 1 83 ? 11.867 12.947 -3.385 1.00 89.12 83 TYR A O 1
ATOM 702 N N . GLU A 1 84 ? 11.567 12.453 -5.546 1.00 86.25 84 GLU A N 1
ATOM 703 C CA . GLU A 1 84 ? 12.988 12.237 -5.864 1.00 86.25 84 GLU A CA 1
ATOM 704 C C . GLU A 1 84 ? 13.884 13.436 -5.498 1.00 86.25 84 GLU A C 1
ATOM 706 O O . GLU A 1 84 ? 15.059 13.267 -5.198 1.00 86.25 84 GLU A O 1
ATOM 711 N N . LYS A 1 85 ? 13.317 14.649 -5.491 1.00 86.19 85 LYS A N 1
ATOM 712 C CA . LYS A 1 85 ? 14.014 15.891 -5.125 1.00 86.19 85 LYS A CA 1
ATOM 713 C C . LYS A 1 85 ? 13.934 16.241 -3.637 1.00 86.19 85 LYS A C 1
ATOM 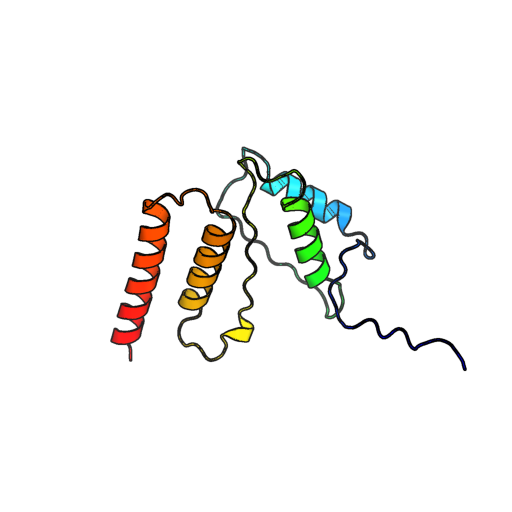715 O O . LYS A 1 85 ? 14.528 17.236 -3.238 1.00 86.19 85 LYS A O 1
ATOM 720 N N . GLU A 1 86 ? 13.160 15.505 -2.841 1.00 83.00 86 GLU A N 1
ATOM 721 C CA . GLU A 1 86 ? 13.096 15.747 -1.400 1.00 83.00 86 GLU A CA 1
ATOM 722 C C . GLU A 1 86 ? 14.226 15.006 -0.689 1.00 83.00 86 GLU A C 1
ATOM 724 O O . GLU A 1 86 ? 14.408 13.806 -0.873 1.00 83.00 86 GLU A O 1
ATOM 729 N N . GLU A 1 87 ? 14.943 15.713 0.182 1.00 82.62 87 GLU A N 1
ATOM 730 C CA . GLU A 1 87 ? 16.050 15.145 0.961 1.00 82.62 87 GLU A CA 1
ATOM 731 C C . GLU A 1 87 ? 15.584 14.027 1.909 1.00 82.62 87 GLU A C 1
ATOM 733 O O . GLU A 1 87 ? 16.311 13.068 2.168 1.00 82.62 87 GLU A O 1
ATOM 738 N N . HIS A 1 88 ? 14.337 14.105 2.392 1.00 84.69 88 HIS A N 1
ATOM 739 C CA . HIS A 1 88 ? 13.796 13.188 3.396 1.00 84.69 88 HIS A CA 1
ATOM 740 C C . HIS A 1 88 ? 12.459 12.570 2.969 1.00 84.69 88 HIS A C 1
ATOM 742 O O . HIS A 1 88 ? 11.399 12.996 3.424 1.00 84.69 88 HIS A O 1
ATOM 748 N N . LEU A 1 89 ? 12.501 11.483 2.184 1.00 88.31 89 LEU A N 1
ATOM 749 C CA . LEU A 1 89 ? 11.322 10.724 1.705 1.00 88.31 89 LEU A CA 1
ATOM 750 C C . LEU A 1 89 ? 10.347 10.266 2.804 1.00 88.31 89 LEU A C 1
ATOM 752 O O . LEU A 1 89 ? 9.161 10.042 2.553 1.00 88.31 89 LEU A O 1
ATOM 756 N N . ILE A 1 90 ? 10.833 10.123 4.033 1.00 85.12 90 ILE A N 1
ATOM 757 C CA . ILE A 1 90 ? 10.023 9.720 5.182 1.00 85.12 90 ILE A CA 1
ATOM 758 C C . ILE A 1 90 ? 8.958 10.775 5.545 1.00 85.12 90 ILE A C 1
ATOM 760 O O . ILE A 1 90 ? 7.877 10.415 6.006 1.00 85.12 90 ILE A O 1
ATOM 764 N N . ILE A 1 91 ? 9.203 12.066 5.281 1.00 85.06 91 ILE A N 1
ATOM 765 C CA . ILE A 1 91 ? 8.244 13.147 5.550 1.00 85.06 91 ILE A CA 1
ATOM 766 C C . ILE A 1 91 ? 6.999 13.016 4.655 1.00 85.06 91 ILE A C 1
ATOM 768 O O . ILE A 1 91 ? 5.890 12.923 5.197 1.00 85.06 91 ILE A O 1
ATOM 772 N N . PRO A 1 92 ? 7.112 12.980 3.310 1.00 88.06 92 PRO A N 1
ATOM 773 C CA . PRO A 1 92 ? 5.953 12.783 2.449 1.00 88.06 92 PRO A CA 1
ATOM 774 C C . PRO A 1 92 ? 5.313 11.403 2.640 1.00 88.06 92 PRO A C 1
ATOM 776 O O . PRO A 1 92 ? 4.090 11.296 2.532 1.00 88.06 92 PRO A O 1
ATOM 779 N N . PHE A 1 93 ? 6.080 10.367 2.996 1.00 87.56 93 PHE A N 1
ATOM 780 C CA . PHE A 1 93 ? 5.531 9.052 3.341 1.00 87.56 93 PHE A CA 1
ATOM 781 C C . PHE A 1 93 ? 4.592 9.117 4.557 1.00 87.56 93 PHE A C 1
ATOM 783 O O . PHE A 1 93 ? 3.425 8.731 4.462 1.00 87.56 93 PHE A O 1
ATOM 790 N N . LEU A 1 94 ? 5.056 9.687 5.676 1.00 86.75 94 LEU A N 1
ATOM 791 C CA . LEU A 1 94 ? 4.247 9.853 6.888 1.00 86.75 94 LEU A CA 1
ATOM 792 C C . LEU A 1 94 ? 3.027 10.757 6.652 1.00 86.75 94 LEU A C 1
ATOM 794 O O . LEU A 1 94 ? 1.934 10.436 7.118 1.00 86.75 94 LEU A O 1
ATOM 798 N N . LYS A 1 95 ? 3.177 11.842 5.878 1.00 84.00 95 LYS A N 1
ATOM 799 C CA . LYS A 1 95 ? 2.049 12.705 5.479 1.00 84.00 95 LYS A CA 1
ATOM 800 C C . LYS A 1 95 ? 1.012 11.953 4.642 1.00 84.00 95 LYS A C 1
ATOM 802 O O . LYS A 1 95 ? -0.182 12.183 4.811 1.00 84.00 95 LYS A O 1
ATOM 807 N N . THR A 1 96 ? 1.447 11.055 3.758 1.00 89.56 96 THR A N 1
ATOM 808 C CA . THR A 1 96 ? 0.543 10.241 2.929 1.00 89.56 96 THR A CA 1
ATOM 809 C C . THR A 1 96 ? -0.283 9.289 3.797 1.00 89.56 96 THR A C 1
ATOM 811 O O . THR A 1 96 ? -1.496 9.193 3.621 1.00 89.56 96 THR A O 1
ATOM 814 N N . ILE A 1 97 ? 0.344 8.657 4.795 1.00 88.75 97 ILE A N 1
ATOM 815 C CA . ILE A 1 97 ? -0.359 7.830 5.788 1.00 88.75 97 ILE A CA 1
ATOM 816 C C . ILE A 1 97 ? -1.344 8.677 6.602 1.00 88.75 97 ILE A C 1
ATOM 818 O O . ILE A 1 97 ? -2.506 8.302 6.737 1.00 88.75 97 ILE A O 1
ATOM 822 N N . GLU A 1 98 ? -0.916 9.840 7.105 1.00 83.50 98 GLU A N 1
ATOM 823 C CA . GLU A 1 98 ? -1.779 10.753 7.866 1.00 83.50 98 GLU A CA 1
ATOM 824 C C . GLU A 1 98 ? -3.028 11.155 7.062 1.00 83.50 98 GLU A C 1
ATOM 826 O O . GLU A 1 98 ? -4.139 11.161 7.593 1.00 83.50 98 GLU A O 1
ATOM 831 N N . GLN A 1 99 ? -2.862 11.473 5.776 1.00 84.25 99 GLN A N 1
ATOM 832 C CA . GLN A 1 99 ? -3.969 11.829 4.888 1.00 84.25 99 GLN A CA 1
ATOM 833 C C . GLN A 1 99 ? -4.915 10.651 4.637 1.00 84.25 99 GLN A C 1
ATOM 835 O O . GLN A 1 99 ? -6.130 10.832 4.699 1.00 84.25 99 GLN A O 1
ATOM 840 N N . ALA A 1 100 ? -4.384 9.450 4.392 1.00 84.62 100 ALA A N 1
ATOM 841 C CA . ALA A 1 100 ? -5.204 8.259 4.186 1.00 84.62 100 ALA A CA 1
ATOM 842 C C . ALA A 1 100 ? -6.053 7.929 5.424 1.00 84.62 100 ALA A C 1
ATOM 844 O O . ALA A 1 100 ? -7.245 7.655 5.302 1.00 84.62 100 ALA A O 1
ATOM 845 N N . LEU A 1 101 ? -5.459 8.051 6.613 1.00 80.44 101 LEU A N 1
ATOM 846 C CA . LEU A 1 101 ? -6.143 7.884 7.892 1.00 80.44 101 LEU A CA 1
ATOM 847 C C . LEU A 1 101 ? -7.261 8.925 8.094 1.00 80.44 101 LEU A C 1
ATOM 849 O O . LEU A 1 101 ? -8.394 8.559 8.395 1.00 80.44 101 LEU A O 1
ATOM 853 N N . LYS A 1 102 ? -6.991 10.215 7.848 1.00 79.56 102 LYS A N 1
ATOM 854 C CA . LYS A 1 102 ? -8.010 11.282 7.942 1.00 79.56 102 LYS A CA 1
ATOM 855 C C . LYS A 1 102 ? -9.180 11.088 6.975 1.00 79.56 102 LYS A C 1
ATOM 857 O O . LYS A 1 102 ? -10.310 11.416 7.319 1.00 79.56 102 LYS A O 1
ATOM 862 N N . ASN A 1 103 ? -8.918 10.576 5.774 1.00 76.38 103 ASN A N 1
ATOM 863 C CA . ASN A 1 103 ? -9.953 10.369 4.758 1.00 76.38 103 ASN A CA 1
ATOM 864 C C . ASN A 1 103 ? -10.917 9.228 5.116 1.00 76.38 103 ASN A C 1
ATOM 866 O O . ASN A 1 103 ? -12.088 9.293 4.747 1.00 76.38 103 ASN A O 1
ATOM 870 N N . GLN A 1 104 ? -10.444 8.211 5.843 1.00 67.12 104 GLN A N 1
ATOM 871 C CA . GLN A 1 104 ? -11.295 7.146 6.388 1.00 67.12 104 GLN A CA 1
ATOM 872 C C . GLN A 1 104 ? -12.107 7.636 7.597 1.00 67.12 104 GLN A C 1
ATOM 874 O O . GLN A 1 104 ? -13.214 7.165 7.849 1.00 67.12 104 GLN A O 1
ATOM 879 N N . GLU A 1 105 ? -11.587 8.632 8.318 1.00 57.94 105 GLU A N 1
ATOM 880 C CA . GLU A 1 105 ? -12.121 9.078 9.595 1.00 57.94 105 GLU A CA 1
ATOM 881 C C . GLU A 1 105 ? -12.688 10.509 9.584 1.00 57.94 105 GLU A C 1
ATOM 883 O O . GLU A 1 105 ? -12.195 11.431 10.237 1.00 57.94 105 GLU A O 1
ATOM 888 N N . LYS A 1 106 ? -13.905 10.629 9.041 1.00 52.41 106 LYS A N 1
ATOM 889 C CA . LYS A 1 106 ? -14.933 11.477 9.681 1.00 52.41 106 LYS A CA 1
ATOM 890 C C . LYS A 1 106 ? -15.346 10.959 11.081 1.00 52.41 106 LYS A C 1
ATOM 892 O O . LYS A 1 106 ? -16.252 11.518 11.690 1.00 52.41 106 LYS A O 1
ATOM 897 N N . SER A 1 107 ? -14.668 9.940 11.618 1.00 44.47 107 SER A N 1
ATOM 898 C CA . SER A 1 107 ? -14.793 9.431 12.984 1.00 44.47 107 SER A CA 1
ATOM 899 C C . SER A 1 107 ? -13.419 9.092 13.594 1.00 44.47 107 SER A C 1
ATOM 901 O O . SER A 1 107 ? -12.957 7.965 13.495 1.00 44.47 107 SER A O 1
ATOM 903 N N . THR A 1 108 ? -12.825 10.086 14.261 1.00 45.97 108 THR A N 1
ATOM 904 C CA . THR A 1 108 ? -11.896 9.996 15.416 1.00 45.97 108 THR A CA 1
ATOM 905 C C . THR A 1 108 ? -10.654 9.096 15.339 1.00 45.97 108 THR A C 1
ATOM 907 O O . THR A 1 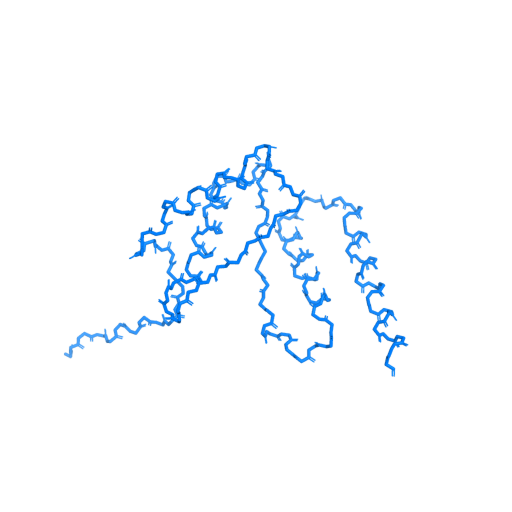108 ? -10.671 7.957 15.810 1.00 45.97 108 THR A O 1
ATOM 910 N N . LEU A 1 109 ? -9.519 9.711 14.967 1.00 52.47 109 LEU A N 1
ATOM 911 C CA . LEU A 1 109 ? -8.204 9.064 15.061 1.00 52.47 109 LEU A CA 1
ATOM 912 C C . LEU A 1 109 ? -7.834 9.047 16.537 1.00 52.47 109 LEU A C 1
ATOM 914 O O . LEU A 1 109 ? -7.919 10.103 17.179 1.00 52.47 109 LEU A O 1
ATOM 918 N N . PRO A 1 110 ? -7.363 7.923 17.105 1.00 54.88 110 PRO A N 1
ATOM 919 C CA . PRO A 1 110 ? -6.795 7.940 18.440 1.00 54.88 110 PRO A CA 1
ATOM 920 C C . PRO A 1 110 ? -5.668 8.974 18.461 1.00 54.88 110 PRO A C 1
ATOM 922 O O . PRO A 1 110 ? -4.651 8.817 17.780 1.00 54.88 110 PRO A O 1
ATOM 925 N N . ALA A 1 111 ? -5.835 10.039 19.249 1.00 57.62 111 ALA A N 1
ATOM 926 C CA . ALA A 1 111 ? -4.905 11.171 19.307 1.00 57.62 111 ALA A CA 1
ATOM 927 C C . ALA A 1 111 ? -3.443 10.742 19.554 1.00 57.62 111 ALA A C 1
ATOM 929 O O . ALA A 1 111 ? -2.506 11.444 19.176 1.00 57.62 111 ALA A O 1
ATOM 930 N N . LYS A 1 112 ? -3.245 9.550 20.132 1.00 58.78 112 LYS A N 1
ATOM 931 C CA . LYS A 1 112 ? -1.950 8.904 20.357 1.00 58.78 112 LYS A CA 1
ATOM 932 C C . LYS A 1 112 ? -1.209 8.542 19.060 1.00 58.78 112 LYS A C 1
ATOM 934 O O . LYS A 1 112 ? -0.001 8.753 18.997 1.00 58.78 112 LYS A O 1
ATOM 939 N N . ILE A 1 113 ? -1.905 8.053 18.029 1.00 62.44 113 ILE A N 1
ATOM 940 C CA . ILE A 1 113 ? -1.301 7.699 16.729 1.00 62.44 113 ILE A CA 1
ATOM 941 C C . ILE A 1 113 ? -0.932 8.975 15.971 1.00 62.44 113 ILE A C 1
ATOM 943 O O . ILE A 1 113 ? 0.197 9.112 15.505 1.00 62.44 113 ILE A O 1
ATOM 947 N N . LEU A 1 114 ? -1.841 9.955 15.940 1.00 60.44 114 LEU A N 1
ATOM 948 C CA . LEU A 1 114 ? -1.576 11.258 15.327 1.00 60.44 114 LEU A CA 1
ATOM 949 C C . LEU A 1 114 ? -0.408 11.978 16.023 1.00 60.44 114 LEU A C 1
ATOM 951 O O . LEU A 1 114 ? 0.452 12.560 15.366 1.00 60.44 114 LEU A O 1
ATOM 955 N N . GLY A 1 115 ? -0.349 11.901 17.356 1.00 64.75 115 GLY A N 1
ATOM 956 C CA . GLY A 1 115 ? 0.760 12.419 18.151 1.00 64.75 115 GLY A CA 1
ATOM 957 C C . GLY A 1 115 ? 2.083 11.713 17.849 1.00 64.75 115 GLY A C 1
ATOM 958 O O . GLY A 1 115 ? 3.109 12.381 17.754 1.00 64.75 115 GLY A O 1
ATOM 959 N N . GLY A 1 116 ? 2.064 10.393 17.643 1.00 68.62 116 GLY A N 1
ATOM 960 C CA . GLY A 1 116 ? 3.234 9.615 17.229 1.00 68.62 116 GLY A CA 1
ATOM 961 C C . GLY A 1 116 ? 3.752 10.021 15.849 1.00 68.62 116 GLY A C 1
ATOM 962 O O . GLY A 1 116 ? 4.938 10.301 15.707 1.00 68.62 116 GLY A O 1
ATOM 963 N N . ILE A 1 117 ? 2.860 10.147 14.860 1.00 66.81 117 ILE A N 1
ATOM 964 C CA . ILE A 1 117 ? 3.215 10.567 13.495 1.00 66.81 117 ILE A CA 1
ATOM 965 C C . ILE A 1 117 ? 3.760 12.001 13.490 1.00 66.81 117 ILE A C 1
ATOM 967 O O . ILE A 1 117 ? 4.793 12.255 12.875 1.00 66.81 117 ILE A O 1
ATOM 971 N N . LYS A 1 118 ? 3.125 12.932 14.220 1.00 67.19 118 LYS A N 1
ATOM 972 C CA . LYS A 1 118 ? 3.612 14.316 14.341 1.00 67.19 118 LYS A CA 1
ATOM 973 C C . LYS A 1 118 ? 4.976 14.394 15.018 1.00 67.19 118 LYS A C 1
ATOM 975 O O . LYS A 1 118 ? 5.840 15.109 14.529 1.00 67.19 118 LYS A O 1
ATOM 980 N N . LYS A 1 119 ? 5.187 13.652 16.111 1.00 70.69 119 LYS A N 1
ATOM 981 C CA . LYS A 1 119 ? 6.486 13.608 16.801 1.00 70.69 119 LYS A CA 1
ATOM 982 C C . LYS A 1 119 ? 7.575 13.003 15.924 1.00 70.69 119 LYS A C 1
ATOM 984 O O . LYS A 1 119 ? 8.663 13.555 15.885 1.00 70.69 119 LYS A O 1
ATOM 989 N N . ALA A 1 120 ? 7.284 11.915 15.211 1.00 67.75 120 ALA A N 1
ATOM 990 C CA . ALA A 1 120 ? 8.231 11.309 14.281 1.00 67.75 120 ALA A CA 1
ATOM 991 C C . ALA A 1 120 ? 8.571 12.278 13.141 1.00 67.75 120 ALA A C 1
ATOM 993 O O . ALA A 1 120 ? 9.743 12.513 12.875 1.00 67.75 120 ALA A O 1
ATOM 994 N N . GLY A 1 121 ? 7.562 12.906 12.528 1.00 66.38 121 GLY A N 1
ATOM 995 C CA . GLY A 1 121 ? 7.765 13.905 11.480 1.00 66.38 121 GLY A CA 1
ATOM 996 C C . GLY A 1 121 ? 8.579 15.112 11.951 1.00 66.38 121 GLY A C 1
ATOM 997 O O . GLY A 1 121 ? 9.482 15.537 11.238 1.00 66.38 121 GLY A O 1
ATOM 998 N N . GLN A 1 122 ? 8.308 15.621 13.158 1.00 69.25 122 GLN A N 1
ATOM 999 C CA . GLN A 1 122 ? 9.057 16.733 13.745 1.00 69.25 122 GLN A CA 1
ATOM 1000 C C . GLN A 1 122 ? 10.494 16.328 14.084 1.00 69.25 122 GLN A C 1
ATOM 1002 O O . GLN A 1 122 ? 11.415 17.017 13.684 1.00 69.25 122 GLN A O 1
ATOM 1007 N N . ALA A 1 123 ? 10.704 15.175 14.725 1.00 69.31 123 ALA A N 1
ATOM 1008 C CA . ALA A 1 123 ? 12.042 14.689 15.061 1.00 69.31 123 ALA A CA 1
ATOM 1009 C C . ALA A 1 123 ? 12.908 14.457 13.815 1.00 69.31 123 ALA A C 1
ATOM 1011 O O . ALA A 1 123 ? 14.103 14.725 13.835 1.00 69.31 123 ALA A O 1
ATOM 1012 N N . ILE A 1 124 ? 12.305 13.987 12.721 1.00 65.75 124 ILE A N 1
ATOM 1013 C CA . ILE A 1 124 ? 12.990 13.840 11.435 1.00 65.75 124 ILE A CA 1
ATOM 1014 C C . ILE A 1 124 ? 13.307 15.211 10.835 1.00 65.75 124 ILE A C 1
ATOM 1016 O O . ILE A 1 124 ? 14.407 15.392 10.333 1.00 65.75 124 ILE A O 1
ATOM 1020 N N . HIS A 1 125 ? 12.373 16.165 10.875 1.00 66.38 125 HIS A N 1
ATOM 1021 C CA . HIS A 1 125 ? 12.608 17.520 10.374 1.00 66.38 125 HIS A CA 1
ATOM 1022 C C . HIS A 1 125 ? 13.698 18.251 11.170 1.00 66.38 125 HIS A C 1
ATOM 1024 O O . HIS A 1 125 ? 14.560 18.891 10.581 1.00 66.38 125 HIS A O 1
ATOM 1030 N N . ASP A 1 126 ? 13.699 18.109 12.493 1.00 68.12 126 ASP A N 1
ATOM 1031 C CA . ASP A 1 126 ? 14.691 18.718 13.376 1.00 68.12 126 ASP A CA 1
ATOM 1032 C C . ASP A 1 126 ? 16.069 18.053 13.193 1.00 68.12 126 ASP A C 1
ATOM 1034 O O . ASP A 1 126 ? 17.086 18.738 13.144 1.00 68.12 126 ASP A O 1
ATOM 1038 N N . ALA A 1 127 ? 16.115 16.724 13.027 1.00 58.72 127 ALA A N 1
ATOM 1039 C CA . ALA A 1 127 ? 17.352 15.998 12.727 1.00 58.72 127 ALA A CA 1
ATOM 1040 C C . ALA A 1 127 ? 17.898 16.328 11.329 1.00 58.72 127 ALA A C 1
ATOM 1042 O O . ALA A 1 127 ? 19.106 16.447 11.158 1.00 58.72 127 ALA A O 1
ATOM 1043 N N . ALA A 1 128 ? 17.016 16.510 10.346 1.00 54.84 128 ALA A N 1
ATOM 1044 C CA . ALA A 1 128 ? 17.353 16.994 9.013 1.00 54.84 128 ALA A CA 1
ATOM 1045 C C . ALA A 1 128 ? 17.959 18.404 9.056 1.00 54.84 128 ALA A C 1
ATOM 1047 O O . ALA A 1 128 ? 19.032 18.635 8.509 1.00 54.84 128 ALA A O 1
ATOM 1048 N N . ALA A 1 129 ? 17.309 19.326 9.772 1.00 57.72 129 ALA A N 1
ATOM 1049 C CA . ALA A 1 129 ? 17.759 20.708 9.924 1.00 57.72 129 ALA A CA 1
ATOM 1050 C C . ALA A 1 129 ? 19.074 20.846 10.713 1.00 57.72 129 ALA A C 1
ATOM 1052 O O . ALA A 1 129 ? 19.749 21.858 10.580 1.00 57.72 129 ALA A O 1
ATOM 1053 N N . ALA A 1 130 ? 19.437 19.856 11.534 1.00 54.25 130 ALA A N 1
ATOM 1054 C CA . ALA A 1 130 ? 20.686 19.844 12.298 1.00 54.25 130 ALA A CA 1
ATOM 1055 C C . ALA A 1 130 ? 21.895 19.277 11.525 1.00 54.25 130 ALA A C 1
ATOM 1057 O O . ALA A 1 130 ? 23.020 19.379 12.012 1.00 54.25 130 ALA A O 1
ATOM 1058 N N . ILE A 1 131 ? 21.672 18.637 10.369 1.00 45.06 131 ILE A N 1
ATOM 1059 C CA . ILE A 1 131 ? 22.723 18.033 9.523 1.00 45.06 131 ILE A CA 1
ATOM 1060 C C . ILE A 1 131 ? 22.992 18.889 8.262 1.00 45.06 131 ILE A C 1
ATOM 1062 O O . ILE A 1 131 ? 23.993 18.662 7.580 1.00 45.06 131 ILE A O 1
ATOM 1066 N N . ALA A 1 132 ? 22.142 19.886 7.985 1.00 44.78 132 ALA A N 1
ATOM 1067 C CA . ALA A 1 132 ? 22.338 20.927 6.968 1.00 44.78 132 ALA A CA 1
ATOM 1068 C C . ALA A 1 132 ? 23.128 22.125 7.524 1.00 44.78 132 ALA A C 1
ATOM 1070 O O . ALA A 1 132 ? 23.937 22.694 6.756 1.00 44.78 132 ALA A O 1
#

Secondary structure (DSSP, 8-state):
---------S---SS-SSS-HHHHHHHHHHHH-TTPPSS--------TTSSHHHHHHHHHHHHHTT-S-SSPPPP----GGGGTT-S-THHHHHHHHHHHHHHH-SS---HHHHHHHHHHHHHHHHHHHTT-

Foldseek 3Di:
DDDDPPPPDPDQDLDPPPPCVVVLVVVLCLVQDPPNDPPDDDDDDDDPPSRPVNSVNNSVVSQCPPDDDPPGDQDFDDDQVVCPVPPDSVLVVLVSVVVSVVVSDVPDDPVVVVVVSVVVNVVVVVVVVVVD